Protein AF-A0AAI8FJ88-F1 (afdb_monomer)

Radius of gyration: 15.78 Å; Cα contacts (8 Å, |Δi|>4): 25; chains: 1; bounding box: 32×30×41 Å

Secondary structure (DSSP, 8-state):
--TTTHHHHHHHHHHHHHHHS---HHHHHHHHHHHHHHHHHTT-S-HHHHHHHHHHHGGGG-GGGPPPHHHHHHHHHHHHHHHH--

Solvent-accessible surface area (backbone atoms only — not comparable to full-atom values): 5177 Å² total; per-residue (Å²): 132,70,80,88,49,54,68,58,50,53,52,48,54,54,51,49,52,58,74,76,43,84,86,46,75,66,64,50,52,53,52,55,50,50,54,51,49,53,57,53,43,75,69,46,87,52,59,68,61,41,55,53,50,54,55,61,61,44,32,81,77,39,81,94,47,56,73,54,73,66,56,52,50,51,57,53,49,54,52,49,54,62,60,76,74,109

Mean predicted aligned error: 6.82 Å

Structure (mmCIF, N/CA/C/O backbone):
data_AF-A0AAI8FJ88-F1
#
_entry.id   AF-A0AAI8FJ88-F1
#
loop_
_atom_site.group_PDB
_atom_site.id
_atom_site.type_symbol
_atom_site.label_atom_id
_atom_site.label_alt_id
_atom_site.label_comp_id
_atom_site.label_asym_id
_atom_site.label_entity_id
_atom_site.label_seq_id
_atom_site.pdbx_PDB_ins_code
_atom_site.Cartn_x
_atom_site.Cartn_y
_atom_site.Cartn_z
_atom_site.occupancy
_atom_site.B_iso_or_equiv
_atom_site.auth_seq_id
_atom_site.auth_comp_id
_atom_site.auth_asym_id
_atom_site.auth_atom_id
_atom_site.pdbx_PDB_model_num
ATOM 1 N N . MET A 1 1 ? -16.704 -2.951 -8.524 1.00 47.50 1 MET A N 1
ATOM 2 C CA . MET A 1 1 ? -15.970 -3.479 -9.702 1.00 47.50 1 MET A CA 1
ATOM 3 C C . MET A 1 1 ? -16.152 -4.999 -9.716 1.00 47.50 1 MET A C 1
ATOM 5 O O . MET A 1 1 ? -16.103 -5.559 -8.628 1.00 47.50 1 MET A O 1
ATOM 9 N N . PRO A 1 2 ? -16.445 -5.676 -10.843 1.00 46.34 2 PRO A N 1
ATOM 10 C CA . PRO A 1 2 ? -16.700 -7.121 -10.839 1.00 46.34 2 PRO A CA 1
ATOM 11 C C . PRO A 1 2 ? -15.417 -7.912 -10.532 1.00 46.34 2 PRO A C 1
ATOM 13 O O . PRO A 1 2 ? -14.347 -7.577 -11.031 1.00 46.34 2 PRO A O 1
ATOM 16 N N . LEU A 1 3 ? -15.524 -8.980 -9.736 1.00 51.56 3 LEU A N 1
ATOM 17 C CA . LEU A 1 3 ? -14.399 -9.810 -9.270 1.00 51.56 3 LEU A CA 1
ATOM 18 C C . LEU A 1 3 ? -13.596 -10.497 -10.399 1.00 51.56 3 LEU A C 1
ATOM 20 O O . LEU A 1 3 ? -12.435 -10.842 -10.194 1.00 51.56 3 LEU A O 1
ATOM 24 N N . GLU A 1 4 ? -14.165 -10.641 -11.603 1.00 48.62 4 GLU A N 1
ATOM 25 C CA . GLU A 1 4 ? -13.493 -11.231 -12.776 1.00 48.62 4 GLU A CA 1
ATOM 26 C C . GLU A 1 4 ? -12.390 -10.350 -13.398 1.00 48.62 4 GLU A C 1
ATOM 28 O O . GLU A 1 4 ? -11.628 -10.833 -14.233 1.00 48.62 4 GLU A O 1
ATOM 33 N N . THR A 1 5 ? -12.233 -9.084 -12.989 1.00 65.56 5 THR A N 1
ATOM 34 C CA . THR A 1 5 ? -11.237 -8.178 -13.598 1.00 65.56 5 THR A CA 1
ATOM 35 C C . THR A 1 5 ? -10.02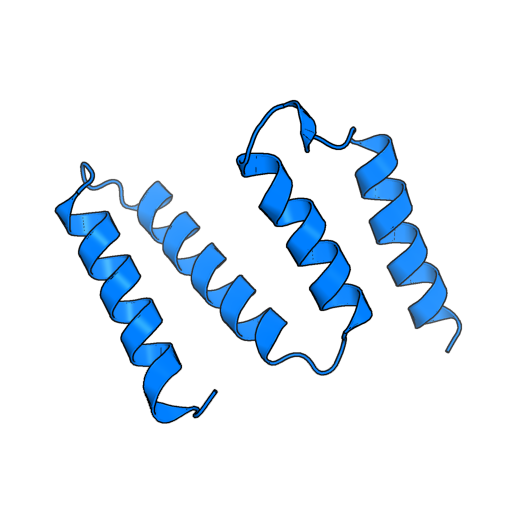6 -7.869 -12.721 1.00 65.56 5 THR A C 1
ATOM 37 O O . THR A 1 5 ? -8.986 -7.495 -13.253 1.00 65.56 5 THR A O 1
ATOM 40 N N . ALA A 1 6 ? -10.102 -8.044 -11.398 1.00 73.19 6 ALA A N 1
ATOM 41 C CA . ALA A 1 6 ? -9.053 -7.554 -10.499 1.00 73.19 6 ALA A CA 1
ATOM 42 C C . ALA A 1 6 ? -7.753 -8.369 -10.566 1.00 73.19 6 ALA A C 1
ATOM 44 O O . ALA A 1 6 ? -6.674 -7.798 -10.697 1.00 73.19 6 ALA A O 1
ATOM 45 N N . GLY A 1 7 ? -7.848 -9.703 -10.565 1.00 76.19 7 GLY A N 1
ATOM 46 C CA . GLY A 1 7 ? -6.670 -10.563 -10.730 1.00 76.19 7 GLY A CA 1
ATOM 47 C C . GLY A 1 7 ? -5.967 -10.345 -12.075 1.00 76.19 7 GLY A C 1
ATOM 48 O O . GLY A 1 7 ? -4.739 -10.371 -12.144 1.00 76.19 7 GLY A O 1
ATOM 49 N N . LEU A 1 8 ? -6.737 -10.059 -13.131 1.00 83.25 8 LEU A N 1
ATOM 50 C CA . LEU A 1 8 ? -6.199 -9.724 -14.448 1.00 83.25 8 LEU A CA 1
ATOM 51 C C . LEU A 1 8 ? -5.481 -8.367 -14.445 1.00 83.25 8 LEU A C 1
ATOM 53 O O . LEU A 1 8 ? -4.433 -8.248 -15.076 1.00 83.25 8 LEU A O 1
ATOM 57 N N . THR A 1 9 ? -6.012 -7.363 -13.744 1.00 84.81 9 THR A N 1
ATOM 58 C CA . THR A 1 9 ? -5.344 -6.064 -13.572 1.00 84.81 9 THR A CA 1
ATOM 59 C C . THR A 1 9 ? -4.020 -6.222 -12.830 1.00 84.81 9 THR A C 1
ATOM 61 O O . THR A 1 9 ? -2.992 -5.815 -13.356 1.00 84.81 9 THR A O 1
ATOM 64 N N . ILE A 1 10 ? -4.008 -6.934 -11.697 1.00 87.31 10 ILE A N 1
ATOM 65 C CA . ILE A 1 10 ? -2.778 -7.192 -10.928 1.00 87.31 10 ILE A CA 1
ATOM 66 C C . ILE A 1 10 ? -1.722 -7.874 -11.806 1.00 87.31 10 ILE A C 1
ATOM 68 O O . ILE A 1 10 ? -0.568 -7.456 -11.844 1.00 87.31 10 ILE A O 1
ATOM 72 N N . ALA A 1 11 ? -2.108 -8.912 -12.555 1.00 87.69 11 ALA A N 1
ATOM 73 C CA . ALA A 1 11 ? -1.187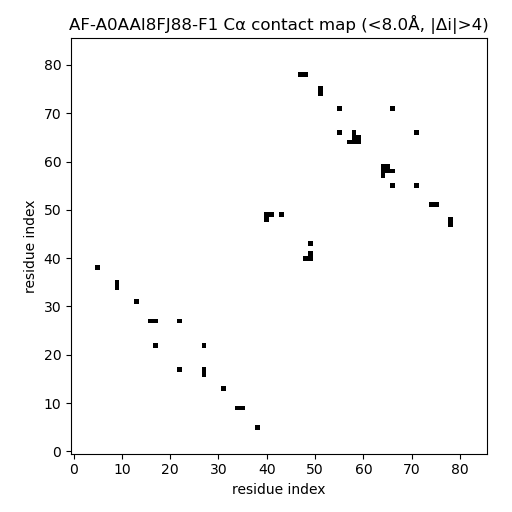 -9.605 -13.450 1.00 87.69 11 ALA A CA 1
ATOM 74 C C . ALA A 1 11 ? -0.615 -8.685 -14.546 1.00 87.69 11 ALA A C 1
ATOM 76 O O . ALA A 1 11 ? 0.566 -8.801 -14.872 1.00 87.69 11 ALA A O 1
ATOM 77 N N . LYS A 1 12 ? -1.420 -7.766 -15.098 1.00 90.25 12 LYS A N 1
ATOM 78 C CA . LYS A 1 12 ? -0.956 -6.775 -16.081 1.00 90.25 12 LYS A CA 1
ATOM 79 C C . LYS A 1 12 ? 0.058 -5.808 -15.473 1.00 90.25 12 LYS A C 1
ATOM 81 O O . LYS A 1 12 ? 1.115 -5.626 -16.073 1.00 90.25 12 LYS A O 1
ATOM 86 N N . ASP A 1 13 ? -0.210 -5.286 -14.280 1.00 88.69 13 ASP A N 1
ATOM 87 C CA . ASP A 1 13 ? 0.686 -4.348 -13.589 1.00 88.69 13 ASP A CA 1
ATOM 88 C C . ASP A 1 13 ? 2.042 -5.001 -13.272 1.00 88.69 13 ASP A C 1
ATOM 90 O O . ASP A 1 13 ? 3.106 -4.406 -13.459 1.00 88.69 13 ASP A O 1
ATOM 94 N N . LEU A 1 14 ? 2.034 -6.275 -12.864 1.00 92.00 14 LEU A N 1
ATOM 95 C CA . LEU A 1 14 ? 3.260 -7.045 -12.632 1.00 92.00 14 LEU A CA 1
ATOM 96 C C . LEU A 1 14 ? 4.068 -7.264 -13.917 1.00 92.00 14 LEU A C 1
ATOM 98 O O . LEU A 1 14 ? 5.295 -7.138 -13.902 1.00 92.00 14 LEU A O 1
ATOM 102 N N . VAL A 1 15 ? 3.398 -7.582 -15.029 1.00 94.12 15 VAL A N 1
ATOM 103 C CA . VAL A 1 15 ? 4.049 -7.727 -16.340 1.00 94.12 15 VAL A CA 1
ATOM 104 C C . VAL A 1 15 ? 4.649 -6.397 -16.793 1.00 94.12 15 VAL A C 1
ATOM 106 O O . VAL A 1 15 ? 5.792 -6.371 -17.256 1.00 94.12 15 VAL A O 1
ATOM 109 N N . GLU A 1 16 ? 3.925 -5.291 -16.634 1.00 93.12 16 GLU A N 1
ATOM 110 C CA . GLU A 1 16 ? 4.412 -3.955 -16.975 1.00 93.12 16 GLU A CA 1
ATOM 111 C C . GLU A 1 16 ? 5.642 -3.570 -16.143 1.00 93.12 16 GLU A C 1
ATOM 113 O O . GLU A 1 16 ? 6.649 -3.121 -16.700 1.00 93.12 16 GLU A O 1
ATOM 118 N N . HIS A 1 17 ? 5.618 -3.823 -14.831 1.00 90.00 17 HIS A N 1
ATOM 119 C CA . HIS A 1 17 ? 6.753 -3.557 -13.948 1.00 90.00 17 HIS A CA 1
ATOM 120 C C . HIS A 1 17 ? 8.017 -4.307 -14.393 1.00 90.00 17 HIS A C 1
ATOM 122 O O . HIS A 1 17 ? 9.098 -3.718 -14.455 1.00 90.00 17 HIS A O 1
ATOM 128 N N . LEU A 1 18 ? 7.889 -5.592 -14.744 1.00 92.62 18 LEU A N 1
ATOM 129 C CA . LEU A 1 18 ?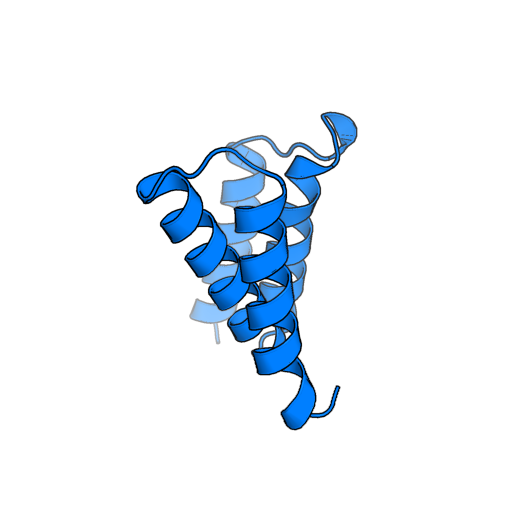 9.005 -6.404 -15.245 1.00 92.62 18 LEU A CA 1
ATOM 130 C C . LEU A 1 18 ? 9.494 -5.959 -16.627 1.00 92.62 18 LEU A C 1
ATOM 132 O O . LEU A 1 18 ? 10.675 -6.104 -16.931 1.00 92.62 18 LEU A O 1
ATOM 136 N N . SER A 1 19 ? 8.597 -5.435 -17.461 1.00 92.62 19 SER A N 1
ATOM 137 C CA . SER A 1 19 ? 8.912 -5.039 -18.838 1.00 92.62 19 SER A CA 1
ATOM 138 C C . SER A 1 19 ? 9.590 -3.671 -18.923 1.00 92.62 19 SER A C 1
ATOM 140 O O . SER A 1 19 ? 10.325 -3.405 -19.871 1.00 92.62 19 SER A O 1
ATOM 142 N N . THR A 1 20 ? 9.346 -2.795 -17.946 1.00 92.31 20 THR A N 1
ATOM 143 C CA . THR A 1 20 ? 9.810 -1.397 -17.959 1.00 92.31 20 THR A CA 1
ATOM 144 C C . THR A 1 20 ? 10.994 -1.132 -17.030 1.00 92.31 20 THR A C 1
ATOM 146 O O . THR A 1 20 ? 11.656 -0.100 -17.157 1.00 92.31 20 THR A O 1
ATOM 149 N N . ARG A 1 21 ? 11.300 -2.048 -16.102 1.00 89.94 21 ARG A N 1
ATOM 150 C CA . ARG A 1 21 ? 12.363 -1.883 -15.100 1.00 89.94 21 ARG A CA 1
ATOM 151 C C . ARG A 1 21 ? 13.382 -3.012 -15.178 1.00 89.94 21 ARG A C 1
ATOM 153 O O . ARG A 1 21 ? 13.079 -4.137 -15.563 1.00 89.94 21 ARG A O 1
ATOM 160 N N . LYS A 1 22 ? 14.619 -2.730 -14.757 1.00 93.06 22 LYS A N 1
ATOM 161 C CA . LYS A 1 22 ? 15.627 -3.779 -14.566 1.00 93.06 22 LYS A CA 1
ATOM 162 C C . LYS A 1 22 ? 15.139 -4.737 -13.481 1.00 93.06 22 LYS A C 1
ATOM 164 O O . LYS A 1 22 ? 14.835 -4.298 -12.374 1.00 93.06 22 LYS A O 1
ATOM 169 N N . TYR A 1 23 ? 15.114 -6.028 -13.798 1.00 92.94 23 TYR A N 1
ATOM 170 C CA . TYR A 1 23 ? 14.668 -7.044 -12.858 1.00 92.94 23 TYR A CA 1
ATOM 171 C C . TYR A 1 23 ? 15.548 -7.091 -11.602 1.00 92.94 23 TYR A C 1
ATOM 173 O O . TYR A 1 23 ? 16.773 -7.212 -11.681 1.00 92.94 23 TYR A O 1
ATOM 181 N N . ASP A 1 24 ? 14.882 -7.026 -10.453 1.00 95.75 24 ASP A N 1
ATOM 182 C CA . ASP A 1 24 ? 15.422 -7.243 -9.118 1.00 95.75 24 ASP A CA 1
ATOM 183 C C . ASP A 1 24 ? 14.373 -8.039 -8.338 1.00 95.75 24 ASP A C 1
ATOM 185 O O . ASP A 1 24 ? 13.236 -7.591 -8.176 1.00 95.75 24 ASP A O 1
ATOM 189 N N . ALA A 1 25 ? 14.740 -9.241 -7.895 1.00 91.12 25 ALA A N 1
ATOM 190 C CA . ALA A 1 25 ? 13.793 -10.172 -7.294 1.00 91.12 25 ALA A CA 1
ATOM 191 C C . ALA A 1 25 ? 13.178 -9.642 -5.988 1.00 91.12 25 ALA A C 1
ATOM 193 O O . ALA A 1 25 ? 11.996 -9.871 -5.739 1.00 91.12 25 ALA A O 1
ATOM 194 N N . VAL A 1 26 ? 13.950 -8.912 -5.174 1.00 91.19 26 VAL A N 1
ATOM 195 C CA . VAL A 1 26 ? 13.486 -8.390 -3.880 1.00 91.19 26 VAL A CA 1
ATOM 196 C C . VAL A 1 26 ? 12.533 -7.225 -4.103 1.00 91.19 26 VAL A C 1
ATOM 198 O O . VAL A 1 26 ? 11.427 -7.222 -3.565 1.00 91.19 26 VAL A O 1
ATOM 201 N N . LYS A 1 27 ? 12.914 -6.269 -4.956 1.00 89.44 27 LYS A N 1
ATOM 202 C CA . LYS A 1 27 ? 12.059 -5.118 -5.281 1.00 89.44 27 LYS A CA 1
ATOM 203 C C . LYS A 1 27 ? 10.765 -5.547 -5.965 1.00 89.44 27 LYS A C 1
ATOM 205 O O . LYS A 1 27 ? 9.705 -5.017 -5.644 1.00 89.44 27 LYS A O 1
ATOM 210 N N . PHE A 1 28 ? 10.840 -6.529 -6.863 1.00 90.06 28 PHE A N 1
ATOM 211 C CA . PHE A 1 28 ? 9.656 -7.080 -7.515 1.00 90.06 28 PHE A CA 1
ATOM 212 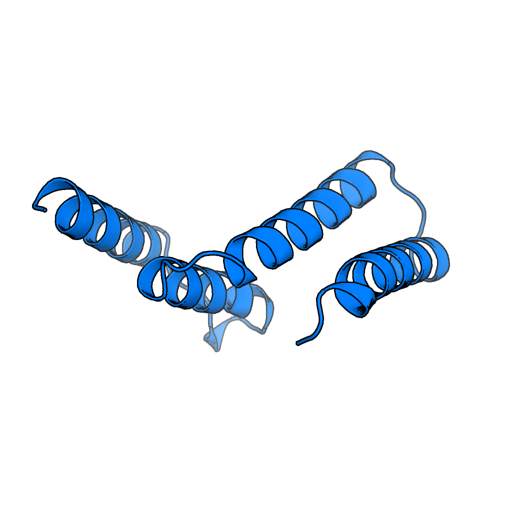C C . PHE A 1 28 ? 8.726 -7.782 -6.515 1.00 90.06 28 PHE A C 1
ATOM 214 O O . PHE A 1 28 ? 7.519 -7.557 -6.556 1.00 90.06 28 PHE A O 1
ATOM 221 N N . ALA A 1 29 ? 9.267 -8.575 -5.582 1.00 87.81 29 ALA A N 1
ATOM 2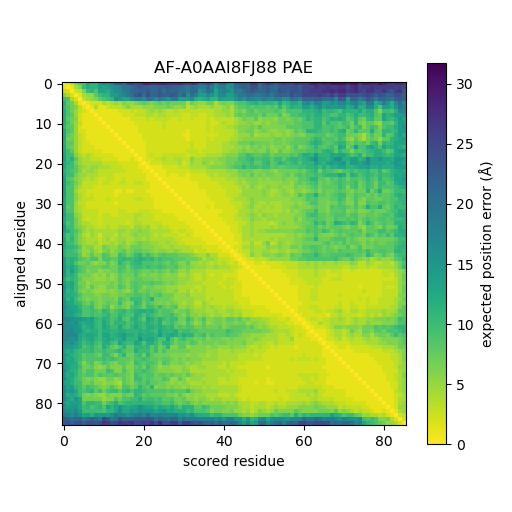22 C CA . ALA A 1 29 ? 8.467 -9.215 -4.537 1.00 87.81 29 ALA A CA 1
ATOM 223 C C . ALA A 1 29 ? 7.771 -8.188 -3.626 1.00 87.81 29 ALA A C 1
ATOM 225 O O . ALA A 1 29 ? 6.592 -8.351 -3.318 1.00 87.81 29 ALA A O 1
ATOM 226 N N . MET A 1 30 ? 8.466 -7.108 -3.246 1.00 88.00 30 MET A N 1
ATOM 227 C CA . MET A 1 30 ? 7.882 -6.011 -2.464 1.00 88.00 30 MET A CA 1
ATOM 228 C C . MET A 1 30 ? 6.740 -5.315 -3.215 1.00 88.00 30 MET A C 1
ATOM 230 O O . MET A 1 30 ? 5.679 -5.101 -2.638 1.00 88.00 30 MET A O 1
ATOM 234 N N . TYR A 1 31 ? 6.931 -5.019 -4.504 1.00 88.12 31 TYR A N 1
ATOM 235 C CA . TYR A 1 31 ? 5.901 -4.408 -5.349 1.00 88.12 31 TYR A CA 1
ATOM 236 C C . TYR A 1 31 ? 4.678 -5.319 -5.542 1.00 88.12 31 TYR A C 1
ATOM 238 O O . TYR A 1 31 ? 3.534 -4.878 -5.451 1.00 88.12 31 TYR A O 1
ATOM 246 N N . ALA A 1 32 ? 4.898 -6.617 -5.764 1.00 86.25 32 ALA A N 1
ATOM 247 C CA . ALA A 1 32 ? 3.803 -7.574 -5.883 1.00 86.25 32 ALA A CA 1
ATOM 248 C C . ALA A 1 32 ? 3.001 -7.694 -4.581 1.00 86.25 32 ALA A C 1
ATOM 250 O O . ALA A 1 32 ? 1.772 -7.776 -4.610 1.00 86.25 32 ALA A O 1
ATOM 251 N N . TYR A 1 33 ? 3.692 -7.664 -3.440 1.00 84.88 33 TYR A N 1
ATOM 252 C CA . TYR A 1 33 ? 3.056 -7.684 -2.131 1.00 84.88 33 TYR A CA 1
ATOM 253 C C . TYR A 1 33 ? 2.245 -6.410 -1.858 1.00 84.88 33 TYR A C 1
ATOM 255 O O . TYR A 1 33 ? 1.118 -6.515 -1.377 1.00 84.88 33 TYR A O 1
ATOM 263 N N . SER A 1 34 ? 2.756 -5.226 -2.219 1.00 85.69 34 SER A N 1
ATOM 264 C CA . SER A 1 34 ? 2.022 -3.967 -2.034 1.00 85.69 34 SER A CA 1
ATOM 265 C C . SER A 1 34 ? 0.736 -3.918 -2.862 1.00 85.69 34 SER A C 1
ATOM 267 O O . SER A 1 34 ? -0.311 -3.579 -2.324 1.00 85.69 34 SER A O 1
ATOM 269 N N . ILE A 1 35 ? 0.767 -4.347 -4.132 1.00 85.56 35 ILE A N 1
ATOM 270 C CA . ILE A 1 35 ? -0.450 -4.425 -4.963 1.00 85.56 35 ILE A CA 1
ATOM 271 C C . ILE A 1 35 ? -1.482 -5.383 -4.352 1.00 85.56 35 ILE A C 1
ATOM 273 O O . ILE A 1 35 ? -2.683 -5.105 -4.349 1.00 85.56 35 ILE A O 1
ATOM 277 N N . TRP A 1 36 ? -1.032 -6.535 -3.849 1.00 83.12 36 TRP A N 1
ATOM 278 C CA . TRP A 1 36 ? -1.932 -7.503 -3.229 1.00 83.12 36 TRP A CA 1
ATOM 279 C C . TRP A 1 36 ? -2.578 -6.958 -1.950 1.00 83.12 36 TRP A C 1
ATOM 281 O O . TRP A 1 36 ? -3.775 -7.174 -1.745 1.00 83.12 36 TRP A O 1
ATOM 291 N N . LEU A 1 37 ? -1.814 -6.241 -1.120 1.00 81.81 37 LEU A N 1
ATOM 292 C CA . LEU A 1 37 ? -2.336 -5.575 0.073 1.00 81.81 37 LEU A CA 1
ATOM 293 C C . LEU A 1 37 ? -3.381 -4.519 -0.286 1.00 81.81 37 LEU A C 1
ATOM 295 O O . LEU A 1 37 ? -4.475 -4.568 0.271 1.00 81.81 37 LEU A O 1
ATOM 299 N N . ASP A 1 38 ? -3.095 -3.649 -1.256 1.00 80.88 38 ASP A N 1
ATOM 300 C CA . ASP A 1 38 ? -4.054 -2.653 -1.749 1.00 80.88 38 ASP A CA 1
ATOM 301 C C . ASP A 1 38 ? -5.350 -3.328 -2.212 1.00 80.88 38 ASP A C 1
ATOM 303 O O . ASP A 1 38 ? -6.449 -2.938 -1.824 1.00 80.88 38 ASP A O 1
ATOM 307 N N . TYR A 1 39 ? -5.244 -4.407 -2.990 1.00 82.00 39 TYR A N 1
ATOM 308 C CA . TYR A 1 39 ? -6.417 -5.152 -3.443 1.00 82.00 39 TYR A CA 1
ATOM 309 C C . TYR A 1 39 ? -7.228 -5.757 -2.289 1.00 82.00 39 TYR A C 1
ATOM 311 O O . TYR A 1 39 ? -8.462 -5.775 -2.338 1.00 82.00 39 TYR A O 1
ATOM 319 N N . LYS A 1 40 ? -6.556 -6.296 -1.267 1.00 82.38 40 LYS A N 1
ATOM 320 C CA . LYS A 1 40 ? -7.220 -6.864 -0.088 1.00 82.38 40 LYS A CA 1
ATOM 321 C C . LYS A 1 40 ? -7.902 -5.795 0.747 1.00 82.38 40 LYS A C 1
ATOM 323 O O . LYS A 1 40 ? -9.031 -6.012 1.173 1.00 82.38 40 LYS A O 1
ATOM 328 N N . LEU A 1 41 ? -7.251 -4.654 0.908 1.00 83.44 41 LEU A N 1
ATOM 329 C CA . LEU A 1 41 ? -7.799 -3.490 1.578 1.00 83.44 41 LEU A CA 1
ATOM 330 C C . LEU A 1 41 ? -9.061 -2.980 0.868 1.00 83.44 41 LEU A C 1
ATOM 332 O O . LEU A 1 41 ? -10.072 -2.793 1.525 1.00 83.44 41 LEU A O 1
ATOM 336 N N . TYR A 1 42 ? -9.059 -2.858 -0.463 1.00 79.12 42 TYR A N 1
ATOM 337 C CA . TYR A 1 42 ? -10.247 -2.437 -1.227 1.00 79.12 42 TYR A CA 1
ATOM 338 C C . TYR A 1 42 ? -11.427 -3.424 -1.179 1.00 79.12 42 TYR A C 1
ATOM 340 O O . TYR A 1 42 ? -12.535 -3.077 -1.581 1.00 79.12 42 TYR A O 1
ATOM 348 N N . GLN A 1 43 ? -11.199 -4.660 -0.734 1.00 81.69 43 GLN A N 1
ATOM 349 C CA . GLN A 1 43 ? -12.258 -5.634 -0.444 1.00 81.69 43 GLN A CA 1
ATOM 350 C C . GLN A 1 43 ? -12.670 -5.648 1.028 1.00 81.69 43 GLN A C 1
ATOM 352 O O . GLN A 1 43 ? -13.570 -6.405 1.383 1.00 81.69 43 GLN A O 1
ATOM 357 N N . SER A 1 44 ? -11.990 -4.886 1.882 1.00 80.81 44 SER A N 1
ATOM 358 C CA . SER A 1 44 ? -12.365 -4.738 3.280 1.00 80.81 44 SER A CA 1
ATOM 359 C C . SER A 1 44 ? -13.653 -3.927 3.380 1.00 80.81 44 SER A C 1
ATOM 361 O O . SER A 1 44 ? -13.797 -2.905 2.711 1.00 80.81 44 SER A O 1
ATOM 363 N N . ASP A 1 45 ? -14.556 -4.349 4.262 1.00 84.44 45 ASP A N 1
ATOM 364 C CA . ASP A 1 45 ? -15.721 -3.547 4.650 1.00 84.44 45 ASP A CA 1
ATOM 365 C C . ASP A 1 45 ? -15.338 -2.420 5.631 1.00 84.44 45 ASP A C 1
ATOM 367 O O . ASP A 1 45 ? -16.155 -1.559 5.955 1.00 84.44 45 ASP A O 1
ATOM 371 N N . ASP A 1 46 ? -14.086 -2.408 6.099 1.00 86.44 46 ASP A N 1
ATOM 372 C CA . ASP A 1 46 ? -13.556 -1.374 6.981 1.00 86.44 46 ASP A CA 1
ATOM 373 C C . ASP A 1 46 ? -13.177 -0.110 6.199 1.00 86.44 46 ASP A C 1
ATOM 375 O O . ASP A 1 46 ? -12.034 0.084 5.773 1.00 86.44 46 ASP A O 1
ATOM 379 N N . THR A 1 47 ? -14.165 0.761 6.005 1.00 86.50 47 THR A N 1
ATOM 380 C CA . THR A 1 47 ? -14.005 2.019 5.269 1.00 86.50 47 THR A CA 1
ATOM 381 C C . THR A 1 47 ? -13.015 2.974 5.935 1.00 86.50 47 THR A C 1
ATOM 383 O O . THR A 1 47 ? -12.323 3.706 5.234 1.00 86.50 47 THR A O 1
ATOM 386 N N . GLN A 1 48 ? -12.907 2.960 7.269 1.00 88.56 48 GLN A N 1
ATOM 387 C CA . GLN A 1 48 ? -11.980 3.836 7.990 1.00 88.56 48 GLN A CA 1
ATOM 388 C C . GLN A 1 48 ? -10.529 3.418 7.732 1.00 88.56 48 GLN A C 1
ATOM 390 O O . GLN A 1 48 ? -9.678 4.265 7.454 1.00 88.56 48 GLN A O 1
ATOM 395 N N . LEU A 1 49 ? -10.248 2.113 7.773 1.00 88.56 49 LEU A N 1
ATOM 396 C CA . LEU A 1 49 ? -8.931 1.578 7.448 1.00 88.56 49 LEU A CA 1
ATOM 397 C C . LEU A 1 49 ? -8.564 1.838 5.981 1.00 88.56 49 LEU A C 1
ATOM 399 O O . LEU A 1 49 ? -7.424 2.207 5.697 1.00 88.56 49 LEU A O 1
ATOM 403 N N . VAL A 1 50 ? -9.521 1.689 5.056 1.00 87.44 50 VAL A N 1
ATOM 404 C CA . VAL A 1 50 ? -9.324 2.005 3.629 1.00 87.44 50 VAL A CA 1
ATOM 405 C C . VAL A 1 50 ? -8.884 3.460 3.452 1.00 87.44 50 VAL A C 1
ATOM 407 O O . VAL A 1 50 ? -7.850 3.707 2.834 1.00 87.44 50 VAL A O 1
ATOM 410 N N . GLU A 1 51 ? -9.599 4.417 4.049 1.00 88.38 51 GLU A N 1
ATOM 411 C CA . GLU A 1 51 ? -9.269 5.847 3.951 1.00 88.38 51 GLU A CA 1
ATOM 412 C C . GLU A 1 51 ? -7.891 6.187 4.538 1.00 88.38 51 GLU A C 1
ATOM 414 O O . GLU A 1 51 ? -7.153 7.002 3.977 1.00 88.38 51 GLU A O 1
ATOM 419 N N . ILE A 1 52 ? -7.523 5.574 5.670 1.00 90.44 52 ILE A N 1
ATOM 420 C CA . ILE A 1 52 ? -6.205 5.774 6.291 1.00 90.44 52 ILE A CA 1
ATOM 421 C C . ILE A 1 52 ? -5.101 5.321 5.339 1.00 90.44 52 ILE A C 1
ATOM 423 O O . ILE A 1 52 ? -4.142 6.051 5.095 1.00 90.44 52 ILE A O 1
ATOM 427 N N . MET A 1 53 ? -5.245 4.131 4.769 1.00 88.75 53 MET A N 1
ATOM 428 C CA . MET A 1 53 ? -4.245 3.570 3.872 1.00 88.75 53 MET A CA 1
ATOM 429 C C . MET A 1 53 ? -4.152 4.334 2.543 1.00 88.75 53 MET A C 1
ATOM 431 O O . MET A 1 53 ? -3.047 4.497 2.028 1.00 88.75 53 MET A O 1
ATOM 435 N N . GLU A 1 54 ? -5.257 4.873 2.013 1.00 86.38 54 GLU A N 1
ATOM 436 C CA . GLU A 1 54 ? -5.226 5.769 0.845 1.00 86.38 54 GLU A CA 1
ATOM 437 C C . GLU A 1 54 ? -4.432 7.055 1.119 1.00 86.38 54 GLU A C 1
ATOM 439 O O . GLU A 1 54 ? -3.629 7.479 0.279 1.00 86.38 54 GLU A O 1
ATOM 444 N N . LYS A 1 55 ? -4.589 7.653 2.309 1.00 87.25 55 LYS A N 1
ATOM 445 C CA . LYS A 1 55 ? -3.790 8.819 2.726 1.00 87.25 55 LYS A CA 1
ATOM 446 C C . LYS A 1 55 ? -2.305 8.482 2.799 1.00 87.25 55 LYS A C 1
ATOM 448 O O . LYS A 1 55 ? -1.495 9.200 2.223 1.00 87.25 55 LYS A O 1
ATOM 453 N N . LEU A 1 56 ? -1.952 7.368 3.444 1.00 89.19 56 LEU A N 1
ATOM 454 C CA . LEU A 1 56 ? -0.555 6.938 3.564 1.00 89.19 56 LEU A CA 1
ATOM 455 C C . LEU A 1 56 ? 0.066 6.609 2.200 1.00 89.19 56 LEU A C 1
ATOM 457 O O . LEU A 1 56 ? 1.206 6.979 1.936 1.00 89.19 56 LEU A O 1
ATOM 461 N N . ARG A 1 57 ? -0.686 5.970 1.295 1.00 83.56 57 ARG A N 1
ATOM 462 C CA . ARG A 1 57 ? -0.233 5.701 -0.078 1.00 83.56 57 ARG A CA 1
ATOM 463 C C . ARG A 1 57 ? 0.033 6.988 -0.864 1.00 83.56 57 ARG A C 1
ATOM 465 O O . ARG A 1 57 ? 0.935 7.015 -1.697 1.00 83.56 57 ARG A O 1
ATOM 472 N N . SER A 1 58 ? -0.732 8.046 -0.603 1.00 85.00 58 SER A N 1
ATOM 473 C CA . SER A 1 58 ? -0.594 9.334 -1.293 1.00 85.00 58 SER A CA 1
ATOM 474 C C . SER A 1 58 ? 0.694 10.084 -0.935 1.00 85.00 58 SER A C 1
ATOM 476 O O . SER A 1 58 ? 1.069 10.994 -1.665 1.00 85.00 58 SER A O 1
ATOM 478 N N . MET A 1 59 ? 1.416 9.675 0.116 1.00 86.88 59 MET A N 1
ATOM 479 C CA . MET A 1 59 ? 2.715 10.260 0.477 1.00 86.88 59 MET A CA 1
ATOM 480 C C . MET A 1 59 ? 3.784 10.084 -0.619 1.00 86.88 59 MET A C 1
ATOM 482 O O . MET A 1 59 ? 4.720 10.869 -0.684 1.00 86.88 59 MET A O 1
ATOM 486 N N . ASP A 1 60 ? 3.645 9.093 -1.511 1.00 80.69 60 ASP A N 1
ATOM 487 C CA . ASP A 1 60 ? 4.551 8.904 -2.663 1.00 80.69 60 ASP A CA 1
ATOM 488 C C . ASP A 1 60 ? 4.269 9.896 -3.816 1.00 80.69 60 ASP A C 1
ATOM 490 O O . ASP A 1 60 ? 4.984 9.914 -4.817 1.00 80.69 60 ASP A O 1
ATOM 494 N N . ALA A 1 61 ? 3.218 10.724 -3.711 1.00 84.25 61 ALA A N 1
ATOM 495 C CA . ALA A 1 61 ? 2.840 11.688 -4.748 1.00 84.25 61 ALA A CA 1
ATOM 496 C C . ALA A 1 61 ? 3.644 13.001 -4.707 1.00 84.25 61 ALA A C 1
ATOM 498 O O . ALA A 1 61 ? 3.629 13.733 -5.697 1.00 84.25 61 ALA A O 1
ATOM 499 N N . GLY A 1 62 ? 4.345 13.293 -3.606 1.00 85.00 62 GLY A N 1
ATOM 500 C CA . GLY A 1 62 ? 5.148 14.507 -3.443 1.00 85.00 62 GLY A CA 1
ATOM 501 C C . GLY A 1 62 ? 5.321 14.923 -1.981 1.00 85.00 62 GLY A C 1
ATOM 502 O O . GLY A 1 62 ? 4.554 14.498 -1.116 1.00 85.00 62 GLY A O 1
ATOM 503 N N . GLU A 1 63 ? 6.315 15.778 -1.718 1.00 86.69 63 GLU A N 1
ATOM 504 C CA . GLU A 1 63 ? 6.646 16.289 -0.374 1.00 86.69 63 GLU A CA 1
ATOM 505 C C . GLU A 1 63 ? 5.448 16.991 0.296 1.00 86.69 63 GLU A C 1
ATOM 507 O O . GLU A 1 63 ? 5.312 16.985 1.515 1.00 86.69 63 GLU A O 1
ATOM 512 N N . GLU A 1 64 ? 4.535 17.568 -0.489 1.00 86.88 64 GLU A N 1
ATOM 513 C CA . GLU A 1 64 ? 3.327 18.234 0.003 1.00 86.88 64 GLU A CA 1
ATOM 514 C C . GLU A 1 64 ? 2.289 17.285 0.629 1.00 86.88 64 GLU A C 1
ATOM 516 O O . GLU A 1 64 ? 1.360 17.748 1.294 1.00 86.88 64 GLU A O 1
ATOM 521 N N . PHE A 1 65 ? 2.441 15.976 0.418 1.00 86.62 65 PHE A N 1
ATOM 522 C CA . PHE A 1 65 ? 1.584 14.931 0.978 1.00 86.62 65 PHE A CA 1
ATOM 523 C C . PHE A 1 65 ? 2.279 14.133 2.085 1.00 86.62 65 PHE A C 1
ATOM 525 O O . PHE A 1 65 ? 1.690 13.183 2.601 1.00 86.62 65 PHE A O 1
ATOM 532 N N . GLU A 1 66 ? 3.517 14.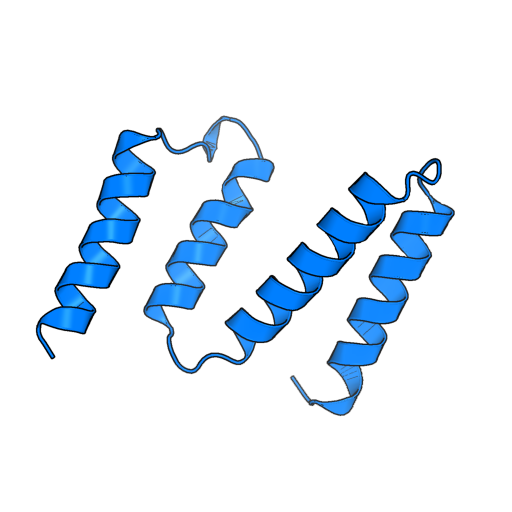479 2.448 1.00 90.75 66 GLU A N 1
ATOM 533 C CA . GLU A 1 66 ? 4.254 13.772 3.489 1.00 90.75 66 GLU A CA 1
ATOM 534 C C . GLU A 1 66 ? 3.672 14.053 4.878 1.00 90.75 66 GLU A C 1
ATOM 536 O O . GLU A 1 66 ? 3.533 15.196 5.309 1.00 90.75 66 GLU A O 1
ATOM 541 N N . TYR A 1 67 ? 3.388 12.977 5.607 1.00 89.44 67 TYR A N 1
ATOM 542 C CA . TYR A 1 67 ? 3.129 13.014 7.038 1.00 89.44 67 TYR A CA 1
ATOM 543 C C . TYR A 1 67 ? 4.417 12.741 7.812 1.00 89.44 67 TYR A C 1
ATOM 545 O O . TYR A 1 67 ? 5.212 11.862 7.460 1.00 89.44 67 TYR A O 1
ATOM 553 N N . SER A 1 68 ? 4.594 13.451 8.921 1.00 93.00 68 SER A N 1
ATOM 554 C CA . SER A 1 68 ? 5.599 13.112 9.921 1.00 93.00 68 SER A CA 1
ATOM 555 C C . SER A 1 68 ? 5.303 11.756 10.565 1.00 93.00 68 SER A C 1
ATOM 557 O O . SER A 1 68 ? 4.183 11.239 10.552 1.00 93.00 68 SER A O 1
ATOM 559 N N . LYS A 1 69 ? 6.328 11.174 11.190 1.00 92.81 69 LYS A N 1
ATOM 560 C CA . LYS A 1 69 ? 6.187 9.927 11.944 1.00 92.81 69 LYS A CA 1
ATOM 561 C C . LYS A 1 69 ? 5.123 10.052 13.039 1.00 92.81 69 LYS A C 1
ATOM 563 O O . LYS A 1 69 ? 4.366 9.111 13.263 1.00 92.81 69 LYS A O 1
ATOM 568 N N . GLU A 1 70 ? 5.100 11.183 13.735 1.00 96.12 70 GLU A N 1
ATOM 569 C CA . GLU A 1 70 ? 4.177 11.465 14.830 1.00 96.12 70 GLU A CA 1
ATOM 570 C C . GLU A 1 70 ? 2.726 11.508 14.335 1.00 96.12 70 GLU A C 1
ATOM 572 O O . GLU A 1 70 ? 1.870 10.867 14.938 1.00 96.12 70 GLU A O 1
ATOM 577 N N . GLU A 1 71 ? 2.471 12.158 13.196 1.00 93.19 71 GLU A N 1
ATOM 578 C CA . GLU A 1 71 ? 1.139 12.211 12.575 1.00 93.19 71 GLU A CA 1
ATOM 579 C C . GLU A 1 71 ? 0.658 10.824 12.131 1.00 93.19 71 GLU A C 1
ATOM 581 O O . GLU A 1 71 ? -0.492 10.458 12.371 1.00 93.19 71 GLU A O 1
ATOM 586 N N . ILE A 1 72 ? 1.539 10.007 11.541 1.00 93.50 72 ILE A N 1
ATOM 587 C CA . ILE A 1 72 ? 1.197 8.626 11.165 1.00 93.50 72 ILE A CA 1
ATOM 588 C C . ILE A 1 72 ? 0.823 7.808 12.405 1.00 93.50 72 ILE A C 1
ATOM 590 O O . ILE A 1 72 ? -0.162 7.068 12.387 1.00 93.50 72 ILE A O 1
ATOM 594 N N . LEU A 1 73 ? 1.593 7.935 13.489 1.00 93.31 73 LEU A N 1
ATOM 595 C CA . LEU A 1 73 ? 1.308 7.232 14.740 1.00 93.31 73 LEU A CA 1
ATOM 596 C C . LEU A 1 73 ? -0.024 7.675 15.350 1.00 93.31 73 LEU A C 1
ATOM 598 O O . LEU A 1 73 ? -0.774 6.823 15.816 1.00 93.31 73 LEU A O 1
ATOM 602 N N . GLU A 1 74 ? -0.334 8.969 15.330 1.00 94.38 74 GLU A N 1
ATOM 603 C CA . GLU A 1 74 ? -1.611 9.497 15.817 1.00 94.38 74 GLU A CA 1
ATOM 604 C C . GLU A 1 74 ? -2.797 8.925 15.028 1.00 94.38 74 GLU A C 1
ATOM 606 O O . GLU A 1 74 ? -3.74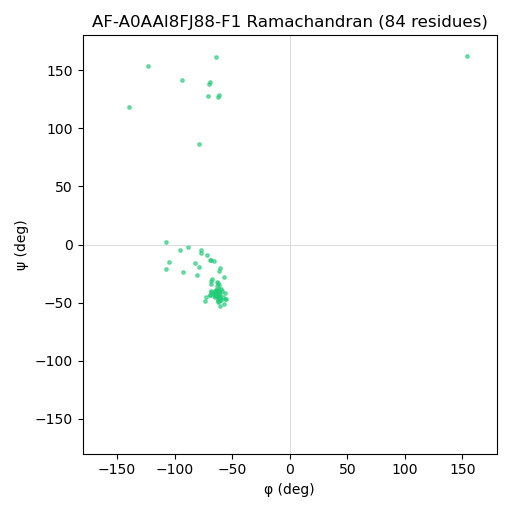7 8.419 15.627 1.00 94.38 74 GLU A O 1
ATOM 611 N N . ILE A 1 75 ? -2.713 8.914 13.693 1.00 92.75 75 ILE A N 1
ATOM 612 C CA . ILE A 1 75 ? -3.760 8.362 12.820 1.00 92.75 75 ILE A CA 1
ATOM 613 C C . ILE A 1 75 ? -3.993 6.872 13.110 1.00 92.75 75 ILE A C 1
ATOM 615 O O . ILE A 1 75 ? -5.138 6.437 13.262 1.00 92.75 75 ILE A O 1
ATOM 619 N N . LEU A 1 76 ? -2.915 6.085 13.193 1.00 93.62 76 LEU A N 1
ATOM 620 C CA . LEU A 1 76 ? -3.005 4.639 13.402 1.00 93.62 76 LEU A CA 1
ATOM 621 C C . LEU A 1 76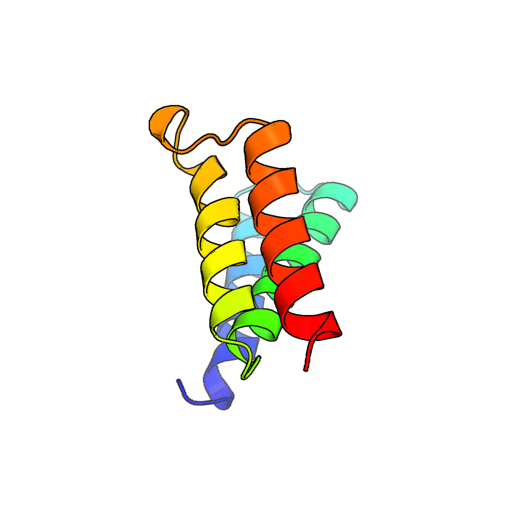 ? -3.499 4.289 14.810 1.00 93.62 76 LEU A C 1
ATOM 623 O O . LEU A 1 76 ? -4.367 3.428 14.949 1.00 93.62 76 LEU A O 1
ATOM 627 N N . ASN A 1 77 ? -2.998 4.969 15.843 1.00 92.12 77 ASN A N 1
ATOM 628 C CA . ASN A 1 77 ? -3.451 4.751 17.218 1.00 92.12 77 ASN A CA 1
ATOM 629 C C . ASN A 1 77 ? -4.918 5.154 17.387 1.00 92.12 77 ASN A C 1
ATOM 631 O O . ASN A 1 77 ? -5.676 4.411 18.001 1.00 92.12 77 ASN A O 1
ATOM 635 N N . GLY A 1 78 ? -5.349 6.258 16.770 1.00 92.69 78 GLY A N 1
ATOM 636 C CA . GLY A 1 78 ? -6.754 6.660 16.782 1.00 92.69 78 GLY A CA 1
ATOM 637 C C . GLY A 1 78 ? -7.672 5.605 16.159 1.00 92.69 78 GLY A C 1
ATOM 638 O O . GLY A 1 78 ? -8.759 5.350 16.671 1.00 92.69 78 GLY A O 1
ATOM 639 N N . TYR A 1 79 ? -7.250 4.939 15.082 1.00 92.31 79 TYR A N 1
ATOM 640 C CA . TYR A 1 79 ? -8.007 3.813 14.526 1.00 92.31 79 TYR A CA 1
ATOM 641 C C . TYR A 1 79 ? -8.062 2.615 15.488 1.00 92.31 79 TYR A C 1
ATOM 643 O O . TYR A 1 79 ? -9.138 2.048 15.680 1.00 92.31 79 TYR A O 1
ATOM 651 N N . ILE A 1 80 ? -6.938 2.256 16.118 1.00 91.31 80 ILE A N 1
ATOM 652 C CA . ILE A 1 80 ? -6.871 1.147 17.084 1.00 91.31 80 ILE A CA 1
ATOM 653 C C . ILE A 1 80 ? -7.807 1.408 18.269 1.00 91.31 80 ILE A C 1
ATOM 655 O O . ILE A 1 80 ? -8.678 0.589 18.545 1.00 91.31 80 ILE A O 1
ATOM 659 N N . GLU A 1 81 ? -7.698 2.570 18.914 1.00 92.00 81 GLU A N 1
ATOM 660 C CA . GLU A 1 81 ? -8.506 2.930 20.087 1.00 92.00 81 GLU A CA 1
ATOM 661 C C . GLU A 1 81 ? -10.015 2.903 19.791 1.00 92.00 81 GLU A C 1
ATOM 663 O O . GLU A 1 81 ? -10.807 2.416 20.602 1.00 92.00 81 GLU A O 1
ATOM 668 N N . ASN A 1 82 ? -10.420 3.370 18.605 1.00 88.94 82 ASN A N 1
ATOM 669 C CA . ASN A 1 82 ? -11.819 3.355 18.171 1.00 88.94 82 ASN A CA 1
ATOM 670 C C . ASN A 1 82 ? -12.367 1.937 17.932 1.00 88.94 82 ASN A C 1
ATOM 672 O O . ASN A 1 82 ? -13.564 1.712 18.110 1.00 88.94 82 ASN A O 1
ATOM 676 N N . ASN A 1 83 ? -11.517 0.988 17.534 1.00 83.19 83 ASN A N 1
AT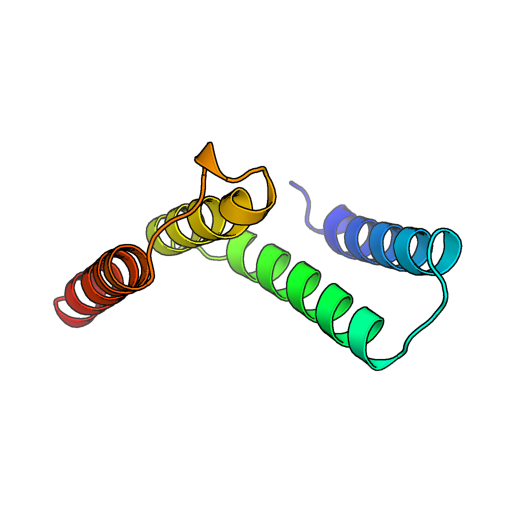OM 677 C CA . ASN A 1 83 ? -11.916 -0.395 17.266 1.00 83.19 83 ASN A CA 1
ATOM 678 C C . ASN A 1 83 ? -11.770 -1.314 18.488 1.00 83.19 83 ASN A C 1
ATOM 680 O O . ASN A 1 83 ? -12.472 -2.314 18.569 1.00 83.19 83 ASN A O 1
ATOM 684 N N . GLU A 1 84 ? -10.915 -0.972 19.454 1.00 81.50 84 GLU A N 1
ATOM 685 C CA . GLU A 1 84 ? -10.829 -1.663 20.750 1.00 81.50 84 GLU A CA 1
ATOM 686 C C . GLU A 1 84 ? -11.941 -1.243 21.727 1.00 81.50 84 GLU A C 1
ATOM 688 O O . GLU A 1 84 ? -12.226 -1.958 22.687 1.00 81.50 84 GLU A O 1
ATOM 693 N N . SER A 1 85 ? -12.574 -0.088 21.492 1.00 59.78 85 SER A N 1
ATOM 694 C CA . SER A 1 85 ? -13.666 0.444 22.322 1.00 59.78 85 SER A CA 1
ATOM 695 C C . SER A 1 85 ? -15.071 -0.034 21.907 1.00 59.78 85 SER A C 1
ATOM 697 O O . SER A 1 85 ? -16.045 0.338 22.567 1.00 59.78 85 SER A O 1
ATOM 699 N N . ASN A 1 86 ? -15.180 -0.832 20.836 1.00 52.25 86 ASN A N 1
ATOM 700 C CA . ASN A 1 86 ? -16.416 -1.456 20.329 1.00 52.25 86 ASN A CA 1
ATOM 701 C C . ASN A 1 86 ? -16.464 -2.954 20.656 1.00 52.25 86 ASN A C 1
ATOM 703 O O . ASN A 1 86 ? -17.590 -3.463 20.864 1.00 52.25 86 ASN A O 1
#

pLDDT: mean 85.11, std 10.67, range [46.34, 96.12]

Foldseek 3Di:
DDPVCLVVVLVVVLVVCPVPDDDDPVVSVVVSVVSVVLVVLVVDPPPLSNVLVVLVVCCVVDPVSDDDPVRNCVSVVVVVVVVVVD

Sequence (86 aa):
MPLETAGLTIAKDLVEHLSTRKYDAVKFAMYAYSIWLDYKLYQSDDTQLVEIMEKLRSMDAGEEFEYSKEEILEILNGYIENNESN